Protein AF-A0A967T079-F1 (afdb_monomer_lite)

Foldseek 3Di:
DDDDDDDDDDDDDDDDDDDPDDPPDPDDDDDADPVNQVPDPPRFWPVVVQVPDPQKDKDQDQPWDPPPPPDTDRPDDSVWIFIGGNNDGGQPDFDDDPNHTDADPVRHNTDPGGDTD

Sequence (117 aa):
EMESTAIEATAIEVIAEEPVIQKDITSTRKTADGEELDETPGIETTDDVFRLFGGAVFDNSAQSLDLGSGNQLQVRDQSVKDVHIRGGRGGEILFMLDGMPVTHPLYGGRSVLELNV

Secondary structure (DSSP, 8-state):
-PPP-PPPPPP---PPPPPS--TT--S------HHHHHHSTT--BHHHHHHHSTTEEEE----EEE-STT-EEE-S-TT-PEEEETTPPTBB--EEETTEEE-BTTTBBS-----B-

Structure (mmCIF, N/CA/C/O backbone):
data_AF-A0A967T079-F1
#
_entry.id   AF-A0A967T079-F1
#
loop_
_atom_site.group_PDB
_atom_site.id
_atom_site.type_symbol
_atom_site.label_atom_id
_atom_site.label_alt_id
_atom_site.label_comp_id
_atom_site.label_asym_id
_atom_site.label_entity_id
_atom_site.label_seq_id
_atom_site.pdbx_PDB_ins_code
_atom_site.Cartn_x
_atom_site.Cartn_y
_atom_site.Cartn_z
_atom_site.occupancy
_atom_site.B_iso_or_equiv
_atom_site.auth_seq_id
_atom_site.auth_comp_id
_atom_site.auth_asym_id
_atom_site.auth_atom_id
_atom_site.pdbx_PDB_model_num
ATOM 1 N N . GLU A 1 1 ? -36.369 -19.883 52.575 1.00 47.75 1 GLU A N 1
ATOM 2 C CA . GLU A 1 1 ? -35.542 -20.151 51.379 1.00 47.75 1 GLU A CA 1
ATOM 3 C C . GLU A 1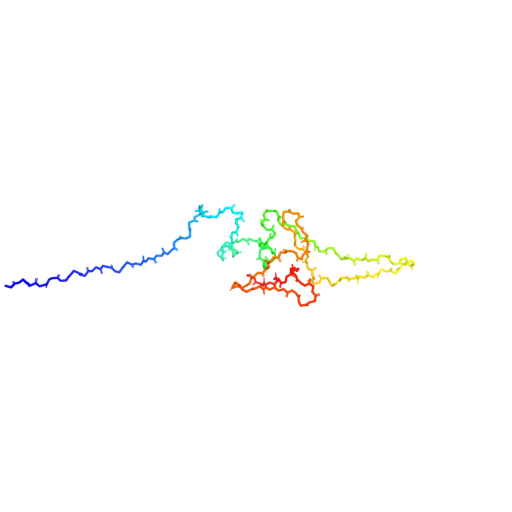 1 ? -35.621 -18.948 50.457 1.00 47.75 1 GLU A C 1
ATOM 5 O O . GLU A 1 1 ? -36.650 -18.284 50.473 1.00 47.75 1 GLU A O 1
ATOM 10 N N . MET A 1 2 ? -34.553 -18.613 49.731 1.00 54.88 2 MET A N 1
ATOM 11 C CA . MET A 1 2 ? -34.619 -17.568 48.704 1.00 54.88 2 MET A CA 1
ATOM 12 C C . MET A 1 2 ? -34.909 -18.233 47.360 1.00 54.88 2 MET A C 1
ATOM 14 O O . MET A 1 2 ? -34.157 -19.109 46.940 1.00 54.88 2 MET A O 1
ATOM 18 N N . GLU A 1 3 ? -36.001 -17.831 46.714 1.00 62.06 3 GLU A N 1
ATOM 19 C CA . GLU A 1 3 ? -36.339 -18.271 45.362 1.00 62.06 3 GLU A CA 1
ATOM 20 C C . GLU A 1 3 ? -35.494 -17.503 44.340 1.00 62.06 3 GLU A C 1
ATOM 22 O O . GLU A 1 3 ? -35.435 -16.272 44.336 1.00 62.06 3 GLU A O 1
ATOM 27 N N . SER A 1 4 ? -34.797 -18.252 43.487 1.00 70.88 4 SER A N 1
ATOM 28 C CA . SER A 1 4 ? -34.004 -17.709 42.387 1.00 70.88 4 SER A CA 1
ATOM 29 C C . SER A 1 4 ? -34.932 -17.134 41.317 1.00 70.88 4 SER A C 1
ATOM 31 O O . SER A 1 4 ? -35.828 -17.820 40.834 1.00 70.88 4 SER A O 1
ATOM 33 N N . THR A 1 5 ? -34.710 -15.874 40.943 1.00 71.88 5 THR A N 1
ATOM 34 C CA . THR A 1 5 ? -35.375 -15.224 39.806 1.00 71.88 5 THR A CA 1
ATOM 35 C C . THR A 1 5 ? -34.336 -14.989 38.714 1.00 71.88 5 THR A C 1
ATOM 37 O O . THR A 1 5 ? -33.318 -14.345 38.966 1.00 71.88 5 THR A O 1
ATOM 40 N N . ALA A 1 6 ? -34.579 -15.517 37.514 1.00 73.44 6 ALA A N 1
ATOM 41 C CA . ALA A 1 6 ? -33.770 -15.255 36.327 1.00 73.44 6 ALA A CA 1
ATOM 42 C C . ALA A 1 6 ? -34.463 -14.193 35.464 1.00 73.44 6 ALA A C 1
ATOM 44 O O . ALA A 1 6 ? -35.667 -14.273 35.226 1.00 73.44 6 ALA A O 1
ATOM 45 N N . ILE A 1 7 ? -33.706 -13.188 35.026 1.00 76.31 7 ILE A N 1
ATOM 46 C CA . ILE A 1 7 ? -34.188 -12.113 34.153 1.00 76.31 7 ILE A CA 1
ATOM 47 C C . ILE A 1 7 ? -33.761 -12.462 32.725 1.00 76.31 7 ILE A C 1
ATOM 49 O O . ILE A 1 7 ? -32.570 -12.649 32.477 1.00 76.31 7 ILE A O 1
ATOM 53 N N . GLU A 1 8 ? -34.713 -12.552 31.795 1.00 74.44 8 GLU A N 1
ATOM 54 C CA . GLU A 1 8 ? -34.404 -12.649 30.365 1.00 74.44 8 GLU A CA 1
ATOM 55 C C . GLU A 1 8 ? -33.825 -11.315 29.884 1.00 74.44 8 GLU A C 1
ATOM 57 O O . GLU A 1 8 ? -34.477 -10.273 29.954 1.00 74.44 8 GLU A O 1
ATOM 62 N N . ALA A 1 9 ? -32.578 -11.348 29.419 1.00 77.44 9 ALA A N 1
ATOM 63 C CA . ALA A 1 9 ? -31.930 -10.216 28.775 1.00 77.44 9 ALA A CA 1
ATOM 64 C C . ALA A 1 9 ? -31.964 -10.399 27.255 1.00 77.44 9 ALA A C 1
ATOM 66 O O . ALA A 1 9 ? -31.788 -11.506 26.744 1.00 77.44 9 ALA A O 1
ATOM 67 N N . THR A 1 10 ? -32.167 -9.303 26.530 1.00 80.19 10 THR A N 1
ATOM 68 C CA . THR A 1 10 ? -32.094 -9.273 25.068 1.00 80.19 10 THR A CA 1
ATOM 69 C C . THR A 1 10 ? -30.669 -9.589 24.607 1.00 80.19 10 THR A C 1
ATOM 71 O O . THR A 1 10 ? -29.705 -9.153 25.238 1.00 80.19 10 THR A O 1
ATOM 74 N N . ALA A 1 11 ? -30.525 -10.339 23.511 1.00 78.50 11 ALA A N 1
ATOM 75 C CA . ALA A 1 11 ? -29.218 -10.659 22.943 1.00 78.50 11 ALA A CA 1
ATOM 76 C C . ALA A 1 11 ? -28.447 -9.374 22.593 1.00 78.50 11 ALA A C 1
ATOM 78 O O . ALA A 1 11 ? -28.978 -8.491 21.920 1.00 78.50 11 ALA A O 1
ATOM 79 N N . ILE A 1 12 ? -27.205 -9.277 23.070 1.00 82.50 12 ILE A N 1
ATOM 80 C CA . ILE A 1 12 ? -26.281 -8.189 22.743 1.00 82.50 12 ILE A CA 1
ATOM 81 C C . ILE A 1 12 ? -25.371 -8.696 21.629 1.00 82.50 12 ILE A C 1
ATOM 83 O O . ILE A 1 12 ? -24.592 -9.626 21.838 1.00 82.50 12 ILE A O 1
ATOM 87 N N . GLU A 1 13 ? -25.481 -8.088 20.454 1.00 81.69 13 GLU A N 1
ATOM 88 C CA . GLU A 1 13 ? -24.554 -8.305 19.349 1.00 81.69 13 GLU A CA 1
ATOM 89 C C . GLU A 1 13 ? -23.397 -7.312 19.482 1.00 81.69 13 GLU A C 1
ATOM 91 O O . GLU A 1 13 ? -23.607 -6.103 19.588 1.00 81.69 13 GLU A O 1
ATOM 96 N N . VAL A 1 14 ? -22.170 -7.828 19.546 1.00 81.06 14 VAL A N 1
ATOM 97 C CA . VAL A 1 14 ? -20.957 -7.009 19.611 1.00 81.06 14 VAL A CA 1
ATOM 98 C C . VAL A 1 14 ? -20.318 -7.038 18.233 1.00 81.06 14 VAL A C 1
ATOM 100 O O . VAL A 1 14 ? -19.750 -8.053 17.837 1.00 81.06 14 VAL A O 1
ATOM 103 N N . ILE A 1 15 ? -20.418 -5.924 17.513 1.00 80.56 15 ILE A N 1
ATOM 104 C CA . ILE A 1 15 ? -19.733 -5.721 16.237 1.00 80.56 15 ILE A CA 1
ATOM 105 C C . ILE A 1 15 ? -18.418 -5.002 16.541 1.00 80.56 15 ILE A C 1
ATOM 107 O O . ILE A 1 15 ? -18.400 -3.998 17.254 1.00 80.56 15 ILE A O 1
ATOM 111 N N . ALA A 1 16 ? -17.305 -5.544 16.051 1.00 73.94 16 ALA A N 1
ATOM 112 C CA . ALA A 1 16 ? -16.023 -4.860 16.130 1.00 73.94 16 ALA A CA 1
ATOM 113 C C . ALA A 1 16 ? -15.986 -3.770 15.052 1.00 73.94 16 ALA A C 1
ATOM 115 O O . ALA A 1 16 ? -16.057 -4.077 13.867 1.00 73.94 16 ALA A O 1
ATOM 116 N N . GLU A 1 17 ? -15.887 -2.510 15.465 1.00 74.19 17 GLU A N 1
ATOM 117 C CA . GLU A 1 17 ? -15.682 -1.384 14.553 1.00 74.19 17 GLU A CA 1
ATOM 118 C C . GLU A 1 17 ? -14.181 -1.107 14.428 1.00 74.19 17 GLU A C 1
ATOM 120 O O . GLU A 1 17 ? -13.482 -0.979 15.440 1.00 74.19 17 GLU A O 1
ATOM 125 N N . GLU A 1 18 ? -13.670 -1.013 13.198 1.00 78.06 18 GLU A N 1
ATOM 126 C CA . GLU A 1 18 ? -12.283 -0.611 12.978 1.00 78.06 18 GLU A CA 1
ATOM 127 C C . GLU A 1 18 ? -12.130 0.894 13.266 1.00 78.06 18 GLU A C 1
ATOM 129 O O . GLU A 1 18 ? -12.785 1.727 12.632 1.00 78.06 18 GLU A O 1
ATOM 134 N N . PRO A 1 19 ? -11.290 1.294 14.240 1.00 78.94 19 PRO A N 1
ATOM 135 C CA . PRO A 1 19 ? -11.129 2.699 14.566 1.00 78.94 19 PRO A CA 1
ATOM 136 C C . PRO A 1 19 ? -10.389 3.429 13.443 1.00 78.94 19 PRO A C 1
ATOM 138 O O . PRO A 1 19 ? -9.285 3.047 13.059 1.00 78.94 19 PRO A O 1
ATOM 141 N N . VAL A 1 20 ? -10.938 4.572 13.021 1.00 77.81 20 VAL A N 1
ATOM 142 C CA . VAL A 1 20 ? -10.364 5.452 11.981 1.00 77.81 20 VAL A CA 1
ATOM 143 C C . VAL A 1 20 ? -8.900 5.838 12.263 1.00 77.81 20 VAL A C 1
ATOM 145 O O . VAL A 1 20 ? -8.130 6.109 11.344 1.00 77.81 20 VAL A O 1
ATOM 148 N N . ILE A 1 21 ? -8.492 5.882 13.538 1.00 81.69 21 ILE A N 1
ATOM 149 C CA . ILE A 1 21 ? -7.120 6.206 13.947 1.00 81.69 21 ILE A CA 1
ATOM 150 C C . ILE A 1 21 ? -6.553 5.084 14.819 1.00 81.69 21 ILE A C 1
ATOM 152 O O . ILE A 1 21 ? -6.930 4.937 15.984 1.00 81.69 21 ILE A O 1
ATOM 156 N N . GLN A 1 22 ? -5.563 4.372 14.283 1.00 83.44 22 GLN A N 1
ATOM 157 C CA . GLN A 1 22 ? -4.770 3.383 15.016 1.00 83.44 22 GLN A CA 1
ATOM 158 C C . GLN A 1 22 ? -3.565 4.075 15.677 1.00 83.44 22 GLN A C 1
ATOM 160 O O . GLN A 1 22 ? -2.591 4.437 15.017 1.00 83.44 22 GLN A O 1
ATOM 165 N N . LYS A 1 23 ? -3.662 4.339 16.990 1.00 85.31 23 LYS A N 1
ATOM 166 C CA . LYS A 1 23 ? -2.668 5.123 17.762 1.00 85.31 23 LYS A CA 1
ATOM 167 C C . LYS A 1 23 ? -1.381 4.357 18.089 1.00 85.31 23 LYS A C 1
ATOM 169 O O . LYS A 1 23 ? -0.401 4.961 18.512 1.00 85.31 23 LYS A O 1
ATOM 174 N N . ASP A 1 24 ? -1.412 3.043 17.956 1.00 90.00 24 ASP A N 1
ATOM 175 C CA . ASP A 1 24 ? -0.332 2.098 18.235 1.00 90.00 24 ASP A CA 1
ATOM 176 C C . ASP A 1 24 ? 0.616 1.895 17.041 1.00 90.00 24 ASP A C 1
ATOM 178 O O . ASP A 1 24 ? 1.708 1.346 17.201 1.00 90.00 24 ASP A O 1
ATOM 182 N N . ILE A 1 25 ? 0.251 2.397 15.859 1.00 87.19 25 ILE A N 1
ATOM 183 C CA . ILE A 1 25 ? 1.077 2.327 14.656 1.00 87.19 25 ILE A CA 1
ATOM 184 C C . ILE A 1 25 ? 1.925 3.591 14.519 1.00 87.19 25 ILE A C 1
ATOM 186 O O . ILE A 1 25 ? 1.425 4.702 14.369 1.00 87.19 25 ILE A O 1
ATOM 190 N N . THR A 1 26 ? 3.245 3.407 14.516 1.00 90.19 26 THR A N 1
ATOM 191 C CA . THR A 1 26 ? 4.229 4.489 14.338 1.00 90.19 26 THR A CA 1
ATOM 192 C C . THR A 1 26 ? 4.692 4.659 12.888 1.00 90.19 26 THR A C 1
ATOM 194 O O . THR A 1 26 ? 5.452 5.577 12.580 1.00 90.19 26 THR A O 1
ATOM 197 N N . SER A 1 27 ? 4.240 3.788 11.984 1.00 88.25 27 SER A N 1
ATOM 198 C CA . SER A 1 27 ? 4.523 3.833 10.551 1.00 88.25 27 SER A CA 1
ATOM 199 C C . SER A 1 27 ? 3.325 4.349 9.746 1.00 88.25 27 SER A C 1
ATOM 201 O O . SER A 1 27 ? 2.187 4.378 10.203 1.00 88.25 27 SER A O 1
ATOM 203 N N . THR A 1 28 ? 3.563 4.778 8.506 1.00 88.31 28 THR A N 1
ATOM 204 C CA . THR A 1 28 ? 2.463 5.106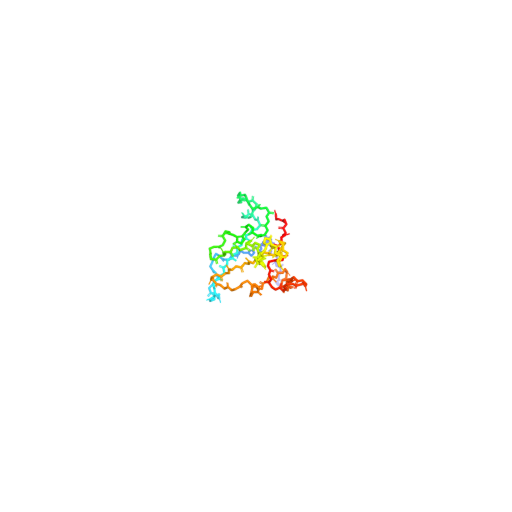 7.589 1.00 88.31 28 THR A CA 1
ATOM 205 C C . THR A 1 28 ? 1.736 3.824 7.185 1.00 88.31 28 THR A C 1
ATOM 207 O O . THR A 1 28 ? 2.345 2.971 6.539 1.00 88.31 28 THR A O 1
ATOM 210 N N . ARG A 1 29 ? 0.445 3.719 7.516 1.00 88.62 29 ARG A N 1
ATOM 211 C CA . ARG A 1 29 ? -0.468 2.672 7.037 1.00 88.62 29 ARG A CA 1
ATOM 212 C C . ARG A 1 29 ? -1.534 3.287 6.128 1.00 88.62 29 ARG A C 1
ATOM 214 O O . ARG A 1 29 ? -1.981 4.411 6.359 1.00 88.62 29 ARG A O 1
ATOM 221 N N . LYS A 1 30 ? -1.903 2.546 5.087 1.00 87.38 30 LYS A N 1
ATOM 222 C CA . LYS A 1 30 ? -3.056 2.788 4.220 1.00 87.38 30 LYS A CA 1
ATOM 223 C C . LYS A 1 30 ? -3.823 1.473 4.129 1.00 87.38 30 LYS A C 1
ATOM 225 O O . LYS A 1 30 ? -3.187 0.432 3.977 1.00 87.38 30 LYS A O 1
ATOM 230 N N . THR A 1 31 ? -5.135 1.554 4.267 1.00 88.38 31 THR A N 1
ATOM 231 C CA . THR A 1 31 ? -6.074 0.437 4.161 1.00 88.38 31 THR A CA 1
ATOM 232 C C . THR A 1 31 ? -7.102 0.841 3.110 1.00 88.38 31 THR A C 1
ATOM 234 O O . THR A 1 31 ? -7.370 2.036 2.985 1.00 88.38 31 THR A O 1
ATOM 237 N N . ALA A 1 32 ? -7.584 -0.126 2.338 1.00 87.44 32 ALA A N 1
ATOM 238 C CA . ALA A 1 32 ? -8.704 0.034 1.423 1.00 87.44 32 ALA A CA 1
ATOM 239 C C . ALA A 1 32 ? -9.663 -1.126 1.689 1.00 87.44 32 ALA A C 1
ATOM 241 O O . ALA A 1 32 ? -9.223 -2.281 1.724 1.00 87.44 32 ALA A O 1
ATOM 242 N N . ASP A 1 33 ? -10.929 -0.801 1.913 1.00 89.00 33 ASP A N 1
ATOM 243 C CA . ASP A 1 33 ? -11.959 -1.771 2.281 1.00 89.00 33 ASP A CA 1
ATOM 244 C C . ASP A 1 33 ? -12.717 -2.252 1.044 1.00 89.00 33 ASP A C 1
ATOM 246 O O . ASP A 1 33 ? -12.794 -1.543 0.047 1.00 89.00 33 ASP A O 1
ATOM 250 N N . GLY A 1 34 ? -13.310 -3.449 1.099 1.00 86.50 34 GLY A N 1
ATOM 251 C CA . GLY A 1 34 ? -14.020 -4.023 -0.056 1.00 86.50 34 GLY A CA 1
ATOM 252 C C . GLY A 1 34 ? -15.125 -3.113 -0.604 1.00 86.50 34 GLY A C 1
ATOM 253 O O . GLY A 1 34 ? -15.216 -2.922 -1.809 1.00 86.50 34 GLY A O 1
ATOM 254 N N . GLU A 1 35 ? -15.892 -2.476 0.281 1.00 86.62 35 GLU A N 1
ATOM 255 C CA . GLU A 1 35 ? -16.926 -1.506 -0.108 1.00 86.62 35 GLU A CA 1
ATOM 256 C C . GLU A 1 35 ? -16.323 -0.274 -0.807 1.00 86.62 35 GLU A C 1
ATOM 258 O O . GLU A 1 35 ? -16.841 0.172 -1.826 1.00 86.62 35 GLU A O 1
ATOM 263 N N . GLU A 1 36 ? -15.176 0.227 -0.334 1.00 84.25 36 GLU A N 1
ATOM 264 C CA . GLU A 1 36 ? -14.463 1.340 -0.978 1.00 84.25 36 GLU A CA 1
ATOM 265 C C . GLU A 1 36 ? -13.955 0.950 -2.373 1.00 84.25 36 GLU A C 1
ATOM 267 O O . GLU A 1 36 ? -13.998 1.767 -3.298 1.00 84.25 36 GLU A O 1
ATOM 272 N N . LEU A 1 37 ? -13.486 -0.290 -2.540 1.00 87.75 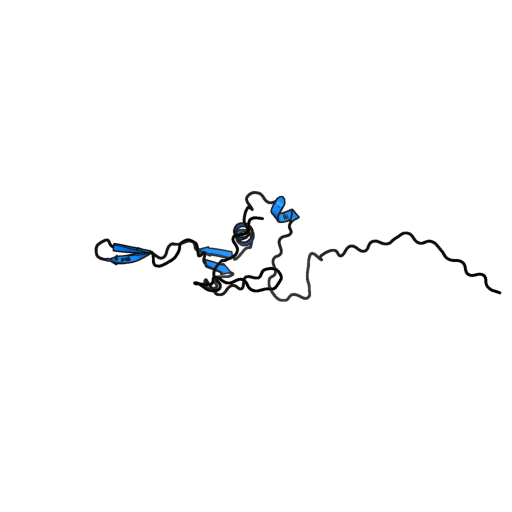37 LEU A N 1
ATOM 273 C CA . LEU A 1 37 ? -13.023 -0.803 -3.828 1.00 87.75 37 LEU A CA 1
ATOM 274 C C . LEU A 1 37 ? -14.166 -0.898 -4.844 1.00 87.75 37 LEU A C 1
ATOM 276 O O . LEU A 1 37 ? -13.997 -0.442 -5.973 1.00 87.75 37 LEU A O 1
ATOM 280 N N . ASP A 1 38 ? -15.323 -1.413 -4.424 1.00 87.69 38 ASP A N 1
ATOM 281 C CA . ASP A 1 38 ? -16.513 -1.564 -5.270 1.00 87.69 38 ASP A CA 1
ATOM 282 C C . ASP A 1 38 ? -17.123 -0.209 -5.671 1.00 87.69 38 ASP A C 1
ATOM 284 O O . ASP A 1 38 ? -17.612 -0.030 -6.791 1.00 87.69 38 ASP A O 1
ATOM 288 N N . GLU A 1 39 ? -17.111 0.766 -4.758 1.00 89.12 39 GLU A N 1
ATOM 289 C CA . GLU A 1 39 ? -17.670 2.098 -4.998 1.00 89.12 39 GLU A CA 1
ATOM 290 C C . GLU A 1 39 ? -16.743 3.001 -5.820 1.00 89.12 39 GLU A C 1
ATOM 292 O O . GLU A 1 39 ? -17.213 3.947 -6.467 1.00 89.12 39 GLU A O 1
ATOM 297 N N . THR A 1 40 ? -15.432 2.736 -5.814 1.00 88.62 40 THR A N 1
ATOM 298 C CA . THR A 1 40 ? -14.456 3.578 -6.507 1.00 88.62 40 THR A CA 1
ATOM 299 C C . THR A 1 40 ? -14.406 3.256 -8.006 1.00 88.62 40 THR A C 1
ATOM 301 O O . THR A 1 40 ? -14.001 2.164 -8.406 1.00 88.62 40 THR A O 1
ATOM 304 N N . PRO A 1 41 ? -14.721 4.220 -8.895 1.00 87.62 41 PRO A N 1
ATOM 305 C CA . PRO A 1 41 ? -14.687 3.972 -10.330 1.00 87.62 41 PRO A CA 1
ATOM 306 C C . PRO A 1 41 ? -13.270 3.713 -10.849 1.00 87.62 41 PRO A C 1
ATOM 308 O O . PRO A 1 41 ? -12.348 4.486 -10.579 1.00 87.62 41 PRO A O 1
ATOM 311 N N . GLY A 1 42 ? -13.128 2.695 -11.698 1.00 84.31 42 GLY A N 1
ATOM 312 C CA . GLY A 1 42 ? -11.874 2.390 -12.391 1.00 84.31 42 GLY A CA 1
ATOM 313 C C . GLY A 1 42 ? -10.890 1.539 -11.588 1.00 84.31 42 GLY A C 1
ATOM 314 O O . GLY A 1 42 ? -9.746 1.402 -12.018 1.00 84.31 42 GLY A O 1
ATOM 315 N N . ILE A 1 43 ? -11.318 0.978 -10.454 1.00 88.94 43 ILE A N 1
ATOM 316 C CA . ILE A 1 43 ? -10.616 -0.123 -9.799 1.00 88.94 43 ILE A CA 1
ATOM 317 C C . ILE A 1 43 ? -11.136 -1.428 -10.402 1.00 88.94 43 ILE A C 1
ATOM 319 O O . ILE A 1 43 ? -12.309 -1.749 -10.272 1.00 88.94 43 ILE A O 1
ATOM 323 N N . GLU A 1 44 ? -10.260 -2.159 -11.086 1.00 86.88 44 GLU A N 1
ATOM 324 C CA . GLU A 1 44 ? -10.559 -3.507 -11.600 1.00 86.88 44 GLU A CA 1
ATOM 325 C C . GLU A 1 44 ? -9.520 -4.524 -11.113 1.00 86.88 44 GLU A C 1
ATOM 327 O O . GLU A 1 44 ? -9.765 -5.731 -11.076 1.00 86.88 44 GLU A O 1
ATOM 332 N N . THR A 1 45 ? -8.332 -4.038 -10.742 1.00 87.94 45 THR A N 1
ATOM 333 C CA . THR A 1 45 ? -7.215 -4.867 -10.304 1.00 87.94 45 THR A CA 1
ATOM 334 C C . THR A 1 45 ? -6.574 -4.329 -9.029 1.00 87.94 45 THR A C 1
ATOM 336 O O . THR A 1 45 ? -6.642 -3.137 -8.721 1.00 87.94 45 THR A O 1
ATOM 339 N N . THR A 1 46 ? -5.864 -5.191 -8.297 1.00 84.38 46 THR A N 1
ATOM 340 C CA . THR A 1 46 ? -5.111 -4.780 -7.094 1.00 84.38 46 THR A CA 1
ATOM 341 C C . THR A 1 46 ? -4.063 -3.696 -7.385 1.00 84.38 46 THR A C 1
ATOM 343 O O . THR A 1 46 ? -3.789 -2.850 -6.533 1.00 84.38 46 THR A O 1
ATOM 346 N N . ASP A 1 47 ? -3.501 -3.677 -8.597 1.00 84.56 47 ASP A N 1
ATOM 347 C CA . ASP A 1 47 ? -2.566 -2.635 -9.034 1.00 84.56 47 ASP A CA 1
ATOM 348 C C . ASP A 1 47 ? -3.223 -1.244 -9.029 1.00 84.56 47 ASP A C 1
ATOM 350 O O . ASP A 1 47 ? -2.568 -0.254 -8.691 1.00 84.56 47 ASP A O 1
ATOM 354 N N . ASP A 1 48 ? -4.511 -1.150 -9.367 1.00 86.31 48 ASP A N 1
ATOM 355 C CA . ASP A 1 48 ? -5.238 0.122 -9.397 1.00 86.31 48 ASP A CA 1
ATOM 356 C C . ASP A 1 48 ? -5.434 0.694 -7.992 1.00 86.31 48 ASP A C 1
ATOM 358 O O . ASP A 1 48 ? -5.261 1.897 -7.785 1.00 86.31 48 ASP A O 1
ATOM 362 N N . VAL A 1 49 ? -5.650 -0.172 -7.000 1.00 87.88 49 VAL A N 1
ATOM 363 C CA . VAL A 1 49 ? -5.714 0.215 -5.581 1.00 87.88 49 VAL A CA 1
ATOM 364 C C . VAL A 1 49 ? -4.403 0.858 -5.139 1.00 87.88 49 VAL A C 1
ATOM 366 O O . VAL A 1 49 ? -4.375 1.944 -4.557 1.00 87.88 49 VAL A O 1
ATOM 369 N N . PHE A 1 50 ? -3.279 0.225 -5.467 1.00 85.25 50 PHE A N 1
ATOM 370 C CA . PHE A 1 50 ? -1.966 0.746 -5.109 1.00 85.25 50 PHE A CA 1
ATOM 371 C C . PHE A 1 50 ? -1.646 2.076 -5.801 1.00 85.25 50 PHE A C 1
ATOM 373 O O . PHE A 1 50 ? -0.941 2.899 -5.217 1.00 85.25 50 PHE A O 1
ATOM 380 N N . ARG A 1 51 ? -2.166 2.324 -7.011 1.00 84.81 51 ARG A N 1
ATOM 381 C CA . ARG A 1 51 ? -2.001 3.613 -7.711 1.00 84.81 51 ARG A CA 1
ATOM 382 C C . ARG A 1 51 ? -2.691 4.769 -6.992 1.00 84.81 51 ARG A C 1
ATOM 384 O O . ARG A 1 51 ? -2.214 5.899 -7.089 1.00 84.81 51 ARG A O 1
ATOM 391 N N . LEU A 1 52 ? -3.775 4.505 -6.263 1.00 85.31 52 LEU A N 1
ATOM 392 C CA . LEU A 1 52 ? -4.471 5.523 -5.471 1.00 85.31 52 LEU A CA 1
ATOM 393 C C . LEU A 1 52 ? -3.686 5.918 -4.216 1.00 85.31 52 LEU A C 1
ATOM 395 O O . LEU A 1 52 ? -3.824 7.033 -3.703 1.00 85.31 52 LEU A O 1
ATOM 399 N N . PHE A 1 53 ? -2.820 5.036 -3.717 1.00 87.31 53 PHE A N 1
ATOM 400 C CA . PHE A 1 53 ? -2.013 5.334 -2.546 1.00 87.31 53 PHE A CA 1
ATOM 401 C C . PHE A 1 53 ? -0.892 6.323 -2.879 1.00 87.31 53 PHE A C 1
ATOM 403 O O . PHE A 1 53 ? 0.066 6.037 -3.598 1.00 87.31 53 PHE A O 1
ATOM 410 N N . GLY A 1 54 ? -0.982 7.513 -2.281 1.00 86.31 54 GLY A N 1
ATOM 411 C CA . GLY A 1 54 ? 0.037 8.548 -2.420 1.00 86.31 54 GLY A CA 1
ATOM 412 C C . GLY A 1 54 ? 1.440 8.038 -2.073 1.00 86.31 54 GLY A C 1
ATOM 413 O O . GLY A 1 54 ? 1.676 7.503 -0.988 1.00 86.31 54 GLY A O 1
ATOM 414 N N . GLY A 1 55 ? 2.384 8.245 -2.993 1.00 87.25 55 GLY A N 1
ATOM 415 C CA . GLY A 1 55 ? 3.772 7.801 -2.853 1.00 87.25 55 GLY A CA 1
ATOM 416 C C . GLY A 1 55 ? 4.084 6.454 -3.507 1.00 87.25 55 GLY A C 1
ATOM 417 O O . GLY A 1 55 ? 5.243 6.042 -3.429 1.00 87.25 55 GLY A O 1
ATOM 418 N N . ALA A 1 56 ? 3.109 5.804 -4.149 1.00 89.19 56 ALA A N 1
ATOM 419 C CA . ALA A 1 56 ? 3.339 4.692 -5.062 1.00 89.19 56 ALA A CA 1
ATOM 420 C C . ALA A 1 56 ? 3.566 5.194 -6.496 1.00 89.19 56 ALA A C 1
ATOM 422 O O . ALA A 1 56 ? 2.821 6.030 -7.005 1.00 89.19 56 ALA A O 1
ATOM 423 N N . VAL A 1 57 ? 4.611 4.687 -7.148 1.00 87.75 57 VAL A N 1
ATOM 424 C CA . VAL A 1 57 ? 4.923 4.944 -8.559 1.00 87.75 57 VAL A CA 1
ATOM 425 C C . VAL A 1 57 ? 5.154 3.607 -9.247 1.00 87.75 57 VAL A C 1
ATOM 427 O O . VAL A 1 57 ? 5.890 2.767 -8.737 1.00 87.75 57 VAL A O 1
ATOM 430 N N . PHE A 1 58 ? 4.527 3.422 -10.402 1.00 84.38 58 PHE A N 1
ATOM 431 C CA . PHE A 1 58 ? 4.627 2.207 -11.202 1.00 84.38 58 PHE A CA 1
ATOM 432 C C . PHE A 1 58 ? 5.521 2.474 -12.406 1.00 84.38 58 PHE A C 1
ATOM 434 O O . PHE A 1 58 ? 5.282 3.427 -13.150 1.00 84.38 58 PHE A O 1
ATOM 441 N N . ASP A 1 59 ? 6.534 1.635 -12.595 1.00 80.06 59 ASP A N 1
ATOM 442 C CA . ASP A 1 59 ? 7.368 1.633 -13.789 1.00 80.06 59 ASP A CA 1
ATOM 443 C C . ASP A 1 59 ? 7.026 0.411 -14.651 1.00 80.06 59 ASP A C 1
ATOM 445 O O . ASP A 1 59 ? 7.213 -0.739 -14.248 1.00 80.06 59 ASP A O 1
ATOM 449 N N . ASN A 1 60 ? 6.518 0.695 -15.851 1.00 71.31 60 ASN A N 1
ATOM 450 C CA . ASN A 1 60 ? 6.200 -0.290 -16.887 1.00 71.31 60 ASN A CA 1
ATOM 451 C C . ASN A 1 60 ? 7.152 -0.168 -18.090 1.00 71.31 60 ASN A C 1
ATOM 453 O O . ASN A 1 60 ? 6.844 -0.649 -19.183 1.00 71.31 60 ASN A O 1
ATOM 457 N N . SER A 1 61 ? 8.278 0.537 -17.950 1.00 66.44 61 SER A N 1
ATOM 458 C CA . SER A 1 61 ? 9.196 0.749 -19.063 1.00 66.44 61 SER A CA 1
ATOM 459 C C . SER A 1 61 ? 9.904 -0.555 -19.443 1.00 66.44 61 SER A C 1
ATOM 461 O O . SER A 1 61 ? 10.627 -1.178 -18.662 1.00 66.44 61 SER A O 1
ATOM 463 N N . ALA A 1 62 ? 9.710 -0.986 -20.692 1.00 62.94 62 ALA A N 1
ATOM 464 C CA . ALA A 1 62 ? 10.468 -2.096 -21.245 1.00 62.94 62 ALA A CA 1
ATOM 465 C C . ALA A 1 62 ? 11.954 -1.703 -21.287 1.00 62.94 62 ALA A C 1
ATOM 467 O O . ALA A 1 62 ? 12.343 -0.798 -22.031 1.00 62.94 62 ALA A O 1
ATOM 468 N N . GLN A 1 63 ? 12.802 -2.386 -20.508 1.00 67.75 63 GLN A N 1
ATOM 46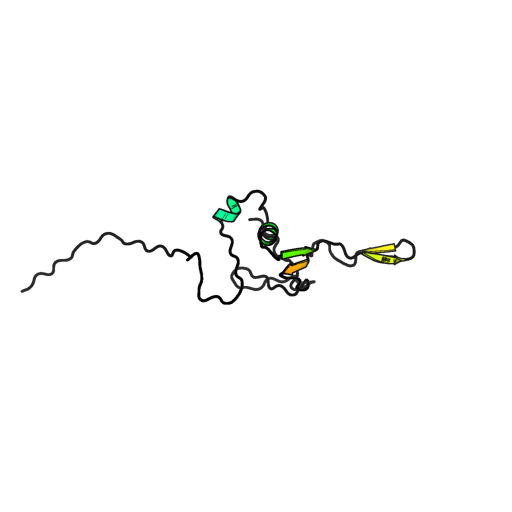9 C CA . GLN A 1 63 ? 14.253 -2.230 -20.633 1.00 67.75 63 GLN A CA 1
ATOM 470 C C . GLN A 1 63 ? 14.710 -2.841 -21.955 1.00 67.75 63 GLN A C 1
ATOM 472 O O . GLN A 1 63 ? 15.009 -4.032 -22.070 1.00 67.75 63 GLN A O 1
ATOM 477 N N . SER A 1 64 ? 14.748 -1.983 -22.963 1.00 70.25 64 SER A N 1
ATOM 478 C CA . SER A 1 64 ? 15.379 -2.237 -24.241 1.00 70.25 64 SER A CA 1
ATOM 479 C C . SER A 1 64 ? 16.844 -1.802 -24.152 1.00 70.25 64 SER A C 1
ATOM 481 O O . SER A 1 64 ? 17.124 -0.617 -23.958 1.00 70.25 64 SER A O 1
ATOM 483 N N . LEU A 1 65 ? 17.776 -2.733 -24.345 1.00 75.00 65 LEU A N 1
ATOM 484 C CA . LEU A 1 65 ? 19.171 -2.398 -24.610 1.00 75.00 65 LEU A CA 1
ATOM 485 C C . LEU A 1 65 ? 19.361 -2.212 -26.116 1.00 75.00 65 LEU A C 1
ATOM 487 O O . LEU A 1 65 ? 19.083 -3.121 -26.900 1.00 75.00 65 LEU A O 1
ATOM 491 N N . ASP A 1 66 ? 19.854 -1.040 -26.512 1.00 81.44 66 ASP A N 1
ATOM 492 C CA . ASP A 1 66 ? 20.382 -0.832 -27.858 1.00 81.44 66 ASP A CA 1
ATOM 493 C C . ASP A 1 66 ? 21.771 -1.479 -27.931 1.00 81.44 66 ASP A C 1
ATOM 495 O O . ASP A 1 66 ? 22.706 -1.057 -27.247 1.00 81.44 66 ASP A O 1
ATOM 499 N N . LEU A 1 67 ? 21.888 -2.549 -28.716 1.00 83.75 67 LEU A N 1
ATOM 500 C CA . LEU A 1 67 ? 23.142 -3.273 -28.920 1.00 83.75 67 LEU A CA 1
ATOM 501 C C . LEU A 1 67 ? 23.963 -2.681 -30.079 1.00 83.75 67 LEU A C 1
ATOM 503 O O . LEU A 1 67 ? 25.015 -3.219 -30.429 1.00 83.75 67 LEU A O 1
ATOM 507 N N . GLY A 1 68 ? 23.498 -1.579 -30.674 1.00 81.00 68 GLY A N 1
ATOM 508 C CA . GLY A 1 68 ? 24.051 -1.009 -31.890 1.00 81.00 68 GLY A CA 1
ATOM 509 C C . GLY A 1 68 ? 23.607 -1.767 -33.143 1.00 81.00 68 GLY A C 1
ATOM 510 O O . GLY A 1 68 ? 22.979 -2.827 -33.096 1.00 81.00 68 GLY A O 1
ATOM 511 N N . SER A 1 69 ? 23.918 -1.191 -34.308 1.00 77.06 69 SER A N 1
ATOM 512 C CA . SER A 1 69 ? 23.615 -1.783 -35.626 1.00 77.06 69 SER A CA 1
ATOM 513 C C . SER A 1 69 ? 22.119 -1.999 -35.915 1.00 77.06 69 SER A C 1
ATOM 515 O O . SER A 1 69 ? 21.779 -2.768 -36.811 1.00 77.06 69 SER A O 1
ATOM 517 N N . GLY A 1 70 ? 21.230 -1.319 -35.183 1.00 78.50 70 GLY A N 1
ATOM 518 C CA . GLY A 1 70 ? 19.776 -1.454 -35.322 1.00 78.50 70 GLY A CA 1
ATOM 519 C C . GLY A 1 70 ? 19.173 -2.639 -34.561 1.00 78.50 70 GLY A C 1
ATOM 520 O O . GLY A 1 70 ? 17.979 -2.894 -34.699 1.00 78.50 70 GLY A O 1
ATOM 521 N N . ASN A 1 71 ? 19.965 -3.350 -33.752 1.00 79.75 71 ASN A N 1
ATOM 522 C CA . ASN A 1 71 ? 19.480 -4.457 -32.936 1.00 79.75 71 ASN A CA 1
ATOM 523 C C . ASN A 1 71 ? 19.088 -3.965 -31.541 1.00 79.75 71 ASN A C 1
ATOM 525 O O . ASN A 1 71 ? 19.932 -3.557 -30.745 1.00 79.75 71 ASN A O 1
ATOM 529 N N . GLN A 1 72 ? 17.797 -4.065 -31.239 1.00 80.81 72 GLN A N 1
ATOM 530 C CA . GLN A 1 72 ? 17.238 -3.763 -29.930 1.00 80.81 72 GLN A CA 1
ATOM 531 C C . GLN A 1 72 ? 16.912 -5.073 -29.204 1.00 80.81 72 GLN A C 1
ATOM 533 O O . GLN A 1 72 ? 16.096 -5.858 -29.686 1.00 80.81 72 GLN A O 1
ATOM 538 N N . LEU A 1 73 ? 17.541 -5.324 -28.052 1.00 78.19 73 LEU A N 1
ATOM 539 C CA . LEU A 1 73 ? 17.219 -6.476 -27.210 1.00 78.19 73 LEU A CA 1
ATOM 540 C C . LEU A 1 73 ? 16.312 -6.029 -26.067 1.00 78.19 73 LEU A C 1
ATOM 542 O O . LEU A 1 73 ? 16.720 -5.252 -25.204 1.00 78.19 73 LEU A O 1
ATOM 546 N N . GLN A 1 74 ? 15.090 -6.552 -26.035 1.00 74.06 74 GLN A N 1
ATOM 547 C CA . GLN A 1 74 ? 14.237 -6.453 -24.856 1.00 74.06 74 GLN A CA 1
ATOM 548 C C . GLN A 1 74 ? 14.776 -7.431 -23.809 1.00 74.06 74 GLN A C 1
ATOM 550 O O . GLN A 1 74 ? 14.680 -8.644 -23.970 1.00 74.06 74 GLN A O 1
ATOM 555 N N . VAL A 1 75 ? 15.413 -6.903 -22.764 1.00 69.56 75 VAL A N 1
ATOM 556 C CA . VAL A 1 75 ? 16.084 -7.714 -21.729 1.00 69.56 75 VAL A CA 1
ATOM 557 C C . VAL A 1 75 ? 15.106 -8.174 -20.649 1.00 69.56 75 VAL A C 1
ATOM 559 O O . VAL A 1 75 ? 15.428 -9.045 -19.841 1.00 69.56 75 VAL A O 1
ATOM 562 N N . ARG A 1 76 ? 13.899 -7.603 -20.625 1.00 69.81 76 ARG A N 1
ATOM 563 C CA . ARG A 1 76 ? 12.903 -7.860 -19.590 1.00 69.81 76 ARG A CA 1
ATOM 564 C C . ARG A 1 76 ? 11.574 -8.322 -20.157 1.00 69.81 76 ARG A C 1
ATOM 566 O O . ARG A 1 76 ? 11.114 -7.813 -21.174 1.00 69.81 76 ARG A O 1
ATOM 573 N N . ASP A 1 77 ? 10.973 -9.254 -19.428 1.00 66.94 77 ASP A N 1
ATOM 574 C CA . ASP A 1 77 ? 9.574 -9.634 -19.565 1.00 66.94 77 ASP A CA 1
ATOM 575 C C . ASP A 1 77 ? 8.680 -8.432 -19.216 1.00 66.94 77 ASP A C 1
ATOM 577 O O . ASP A 1 77 ? 8.874 -7.783 -18.186 1.00 66.94 77 ASP A O 1
ATOM 581 N N . GLN A 1 78 ? 7.726 -8.130 -20.097 1.00 63.94 78 GLN A N 1
ATOM 582 C CA . GLN A 1 78 ? 6.770 -7.026 -19.955 1.00 63.94 78 GLN A CA 1
ATOM 583 C C . GLN A 1 78 ? 5.743 -7.285 -18.842 1.00 63.94 78 GLN A C 1
ATOM 585 O O . GLN A 1 78 ? 5.097 -6.352 -18.377 1.00 63.94 78 GLN A O 1
ATOM 590 N N . SER A 1 79 ? 5.619 -8.537 -18.393 1.00 62.31 79 SER A N 1
ATOM 591 C CA . SER A 1 79 ? 4.694 -8.957 -17.332 1.00 62.31 79 SER A CA 1
ATOM 592 C C . SER A 1 79 ? 5.149 -8.521 -15.933 1.00 62.31 79 SER A C 1
ATOM 594 O O . SER A 1 79 ? 4.418 -8.663 -14.958 1.00 62.31 79 SER A O 1
ATOM 596 N N . VAL A 1 80 ? 6.373 -8.003 -15.809 1.00 69.12 80 VAL A N 1
ATOM 597 C CA . VAL A 1 80 ? 7.016 -7.719 -14.528 1.00 69.12 80 VAL A CA 1
ATOM 598 C C . VAL A 1 80 ? 7.004 -6.216 -14.279 1.00 69.12 80 VAL A C 1
ATOM 600 O O . VAL A 1 80 ? 7.870 -5.493 -14.773 1.00 69.12 80 VAL A O 1
ATOM 603 N N . LYS A 1 81 ? 6.032 -5.754 -13.491 1.00 75.81 81 LYS A N 1
ATOM 604 C CA . LYS A 1 81 ? 5.884 -4.338 -13.134 1.00 75.81 81 LYS A CA 1
ATOM 605 C C . LYS A 1 81 ? 6.727 -4.025 -11.897 1.00 75.81 81 LYS A C 1
ATOM 607 O O . LYS A 1 81 ? 6.679 -4.750 -10.898 1.00 75.81 81 LYS A O 1
ATOM 612 N N . ASP A 1 82 ? 7.513 -2.955 -11.955 1.00 81.19 82 ASP A N 1
ATOM 613 C CA . ASP A 1 82 ? 8.276 -2.477 -10.803 1.00 81.19 82 ASP A CA 1
ATOM 614 C C . ASP A 1 82 ? 7.433 -1.419 -10.068 1.00 81.19 82 ASP A C 1
ATOM 616 O O . ASP A 1 82 ? 6.999 -0.419 -10.643 1.00 81.19 82 ASP A O 1
ATOM 620 N N . VAL A 1 83 ? 7.170 -1.656 -8.781 1.00 83.62 83 VAL A N 1
ATOM 621 C CA . VAL A 1 83 ? 6.492 -0.689 -7.907 1.00 83.62 83 VAL A CA 1
ATOM 622 C C . VAL A 1 83 ? 7.545 -0.001 -7.055 1.00 83.62 83 VAL A C 1
ATOM 624 O O . VAL A 1 83 ? 8.469 -0.631 -6.540 1.00 83.62 83 VAL A O 1
ATOM 627 N N . HIS A 1 84 ? 7.399 1.306 -6.901 1.00 87.31 84 HIS A N 1
ATOM 628 C CA . HIS A 1 84 ? 8.272 2.151 -6.109 1.00 87.31 84 HIS A CA 1
ATOM 629 C C . HIS A 1 84 ? 7.436 2.855 -5.046 1.00 87.31 84 HIS A C 1
ATOM 631 O O . HIS A 1 84 ? 6.612 3.710 -5.365 1.00 87.31 84 HIS A O 1
ATOM 637 N N . ILE A 1 85 ? 7.665 2.535 -3.773 1.00 89.06 85 ILE A N 1
ATOM 638 C CA . ILE A 1 85 ? 7.048 3.253 -2.653 1.00 89.06 85 ILE A CA 1
ATOM 639 C C . ILE A 1 85 ? 8.061 4.244 -2.092 1.00 89.06 85 ILE A C 1
ATOM 641 O O . ILE A 1 85 ? 9.169 3.858 -1.720 1.00 89.06 85 ILE A O 1
ATOM 645 N N . ARG A 1 86 ? 7.686 5.526 -2.018 1.00 89.94 86 ARG A N 1
ATOM 646 C CA . ARG A 1 86 ? 8.526 6.608 -1.461 1.00 89.94 86 ARG A CA 1
ATOM 647 C C . ARG A 1 86 ? 9.927 6.684 -2.096 1.00 89.94 86 ARG A C 1
ATOM 649 O O . ARG A 1 86 ? 10.906 6.958 -1.410 1.00 89.94 86 ARG A O 1
ATOM 656 N N . GLY A 1 87 ? 10.022 6.432 -3.403 1.00 88.25 87 GLY A N 1
ATOM 657 C CA . GLY A 1 87 ? 11.291 6.458 -4.141 1.00 88.25 87 GLY A CA 1
ATOM 658 C C . GLY A 1 87 ? 12.219 5.263 -3.884 1.00 88.25 87 GLY A C 1
ATOM 659 O O . GLY A 1 87 ? 13.383 5.318 -4.277 1.00 88.25 87 GLY A O 1
ATOM 660 N N . GLY A 1 88 ? 11.731 4.196 -3.236 1.00 87.94 88 GLY A N 1
ATOM 661 C CA . GLY A 1 88 ? 12.453 2.925 -3.092 1.00 87.94 88 GLY A CA 1
ATOM 662 C C . GLY A 1 88 ? 12.731 2.241 -4.436 1.00 87.94 88 GLY A C 1
ATOM 663 O O . GLY A 1 88 ? 12.269 2.699 -5.483 1.00 87.94 88 GLY A O 1
ATOM 664 N N . ARG A 1 89 ? 13.499 1.147 -4.438 1.00 83.00 89 ARG A N 1
ATOM 665 C CA . ARG A 1 89 ? 13.861 0.431 -5.673 1.00 83.00 89 ARG A CA 1
ATOM 666 C C . ARG A 1 89 ? 12.852 -0.675 -5.992 1.00 83.00 89 ARG A C 1
ATOM 668 O O . ARG A 1 89 ? 12.289 -1.296 -5.093 1.00 83.00 89 ARG A O 1
ATOM 675 N N . GLY A 1 90 ? 12.683 -0.961 -7.282 1.00 78.88 90 GLY A N 1
ATOM 676 C CA . GLY A 1 90 ? 11.888 -2.101 -7.739 1.00 78.88 90 GLY A CA 1
ATOM 677 C C . GLY A 1 90 ? 12.472 -3.422 -7.227 1.00 78.88 90 GLY A C 1
ATOM 678 O O . GLY A 1 90 ? 13.688 -3.633 -7.284 1.00 78.88 90 GLY A O 1
ATOM 679 N N . GLY A 1 91 ? 11.612 -4.301 -6.708 1.00 79.75 91 GLY A N 1
ATOM 680 C CA . GLY A 1 91 ? 12.009 -5.587 -6.125 1.00 79.75 91 GLY A CA 1
ATOM 681 C C . GLY A 1 91 ? 12.195 -5.603 -4.602 1.00 79.75 91 GLY A C 1
ATOM 682 O O . GLY A 1 91 ? 12.467 -6.667 -4.052 1.00 79.75 91 GLY A O 1
ATOM 683 N N . GLU A 1 92 ? 12.075 -4.459 -3.921 1.00 83.88 92 GLU A N 1
ATOM 684 C CA . GLU A 1 92 ? 12.273 -4.335 -2.462 1.00 83.88 92 GLU A CA 1
ATOM 685 C C . GLU A 1 92 ? 10.957 -4.266 -1.670 1.00 83.88 92 GLU A C 1
ATOM 687 O O . GLU A 1 92 ? 10.965 -4.160 -0.443 1.00 83.88 92 GLU A O 1
ATOM 692 N N . ILE A 1 93 ? 9.819 -4.321 -2.361 1.00 85.69 93 ILE A N 1
ATOM 693 C CA . ILE A 1 93 ? 8.501 -4.294 -1.733 1.00 85.69 93 ILE A CA 1
ATOM 694 C C . ILE A 1 93 ? 8.085 -5.724 -1.407 1.00 85.69 93 ILE A C 1
ATOM 696 O O . ILE A 1 93 ? 8.135 -6.619 -2.249 1.00 85.69 93 ILE A O 1
ATOM 700 N N . LEU A 1 94 ? 7.658 -5.928 -0.165 1.00 87.44 94 LEU A N 1
ATOM 701 C CA . LEU A 1 94 ? 7.072 -7.183 0.271 1.00 87.44 94 LEU A CA 1
ATOM 702 C C . LEU A 1 94 ? 5.576 -7.184 -0.048 1.00 87.44 94 LEU A C 1
ATOM 704 O O . LEU A 1 94 ? 4.817 -6.424 0.550 1.00 87.44 94 LEU A O 1
ATOM 708 N N . PHE A 1 95 ? 5.164 -8.071 -0.947 1.00 87.06 95 PHE A N 1
ATOM 709 C CA . PHE A 1 95 ? 3.759 -8.381 -1.185 1.00 87.06 95 PHE A CA 1
ATOM 710 C C . PHE A 1 95 ? 3.357 -9.597 -0.352 1.00 87.06 95 PHE A C 1
ATOM 712 O O . PHE A 1 95 ? 4.117 -10.562 -0.255 1.00 87.06 95 PHE A O 1
ATOM 719 N N . MET A 1 96 ? 2.174 -9.555 0.258 1.00 89.88 96 MET A N 1
ATOM 720 C CA . MET A 1 96 ? 1.638 -10.660 1.052 1.00 89.88 96 MET A CA 1
ATOM 721 C C . MET A 1 96 ? 0.175 -10.901 0.704 1.00 89.88 96 MET A C 1
ATOM 723 O O . MET A 1 96 ? -0.569 -9.950 0.487 1.00 89.88 96 MET A O 1
ATOM 727 N N . LEU A 1 97 ? -0.222 -12.168 0.716 1.00 88.62 97 LEU A N 1
ATOM 728 C CA . LEU A 1 97 ? -1.608 -12.612 0.650 1.00 88.62 97 LEU A CA 1
ATOM 729 C C . LEU A 1 97 ? -1.879 -13.445 1.903 1.00 88.62 97 LEU A C 1
ATOM 731 O O . LEU A 1 97 ? -1.128 -14.377 2.185 1.00 88.62 97 LEU A O 1
ATOM 735 N N . ASP A 1 98 ? -2.884 -13.069 2.694 1.00 90.19 98 ASP A N 1
ATOM 736 C CA . ASP A 1 98 ? -3.229 -13.727 3.965 1.00 90.19 98 ASP A CA 1
ATOM 737 C C . ASP A 1 98 ? -2.031 -13.922 4.918 1.00 90.19 98 ASP A C 1
ATOM 739 O O . ASP A 1 98 ? -1.899 -14.923 5.621 1.00 90.19 98 ASP A O 1
ATOM 743 N N . GLY A 1 99 ? -1.104 -12.959 4.917 1.00 91.62 99 GLY A N 1
ATOM 744 C CA . GLY A 1 99 ? 0.116 -13.000 5.729 1.00 91.62 99 GLY A CA 1
ATOM 745 C C . GLY A 1 99 ? 1.240 -13.884 5.174 1.00 91.62 99 GLY A C 1
ATOM 746 O O . GLY A 1 99 ? 2.316 -13.933 5.769 1.00 91.62 99 GLY A O 1
ATOM 747 N N . MET A 1 100 ? 1.044 -14.544 4.030 1.00 90.50 100 MET A N 1
ATOM 748 C CA . MET A 1 100 ? 2.096 -15.279 3.329 1.00 90.50 100 MET A CA 1
ATOM 749 C C . MET A 1 100 ? 2.740 -14.412 2.241 1.00 90.50 100 MET A C 1
ATOM 751 O O . MET A 1 100 ? 2.023 -13.795 1.454 1.00 90.50 100 MET A O 1
ATOM 755 N N . PRO A 1 101 ? 4.081 -14.358 2.149 1.00 88.69 101 PRO A N 1
ATOM 756 C CA . PRO A 1 101 ? 4.756 -13.558 1.136 1.00 88.69 101 PRO A CA 1
ATOM 757 C C . PRO A 1 101 ? 4.547 -14.138 -0.267 1.00 88.69 101 PRO A C 1
ATOM 759 O O . PRO A 1 101 ? 4.749 -15.332 -0.491 1.00 88.69 101 PRO A O 1
ATOM 762 N N . VAL A 1 102 ? 4.211 -13.277 -1.226 1.00 86.31 102 VAL A N 1
ATOM 763 C CA . VAL A 1 102 ? 4.085 -13.628 -2.646 1.00 86.31 102 VAL A CA 1
ATOM 764 C C . VAL A 1 102 ? 5.260 -13.005 -3.391 1.00 86.31 102 VAL A C 1
ATOM 766 O O . VAL A 1 102 ? 5.526 -11.812 -3.265 1.00 86.31 102 VAL A O 1
ATOM 769 N N . THR A 1 103 ? 5.997 -13.816 -4.151 1.00 82.94 103 THR A N 1
ATOM 770 C CA . THR A 1 103 ? 7.161 -13.354 -4.923 1.00 82.94 103 THR A CA 1
ATOM 771 C C . THR A 1 103 ? 7.186 -13.988 -6.307 1.00 82.94 103 THR A C 1
ATOM 773 O O . THR A 1 103 ? 6.714 -15.108 -6.500 1.00 82.94 103 THR A O 1
ATOM 776 N N . HIS A 1 104 ? 7.754 -13.278 -7.282 1.00 78.00 104 HIS A N 1
ATOM 777 C CA . HIS A 1 104 ? 7.881 -13.777 -8.642 1.00 78.00 104 HIS A CA 1
ATOM 778 C C . HIS A 1 104 ? 8.960 -14.865 -8.680 1.00 78.00 104 HIS A C 1
ATOM 780 O O . HIS A 1 104 ? 10.104 -14.576 -8.312 1.00 78.00 104 HIS A O 1
ATOM 786 N N . PRO A 1 105 ? 8.685 -16.074 -9.201 1.00 74.38 105 PRO A N 1
ATOM 787 C CA . PRO A 1 105 ? 9.643 -17.183 -9.163 1.00 74.38 105 PRO A CA 1
ATOM 788 C C . PRO A 1 105 ? 10.945 -16.884 -9.924 1.00 74.38 105 PRO A C 1
ATOM 790 O O . PRO A 1 105 ? 12.007 -17.379 -9.561 1.00 74.38 105 PRO A O 1
ATOM 793 N N . LEU A 1 106 ? 10.868 -16.055 -10.970 1.00 73.62 106 LEU A N 1
ATOM 794 C CA . LEU A 1 106 ? 12.018 -15.651 -11.795 1.00 73.62 106 LEU A CA 1
ATOM 795 C C . LEU A 1 106 ? 12.641 -14.302 -11.402 1.00 73.62 106 LEU A C 1
ATOM 797 O O . LEU A 1 106 ? 13.817 -14.075 -11.676 1.00 73.62 106 LEU A O 1
ATOM 801 N N . TYR A 1 107 ? 11.868 -13.394 -10.797 1.00 69.94 107 TYR A N 1
ATOM 802 C CA . TYR A 1 107 ? 12.247 -11.978 -10.671 1.00 69.94 107 TYR A CA 1
ATOM 803 C C . TYR A 1 107 ? 12.157 -11.424 -9.238 1.00 69.94 107 TYR A C 1
ATOM 805 O O . TYR A 1 107 ? 12.515 -10.268 -9.021 1.00 69.94 107 TYR A O 1
ATOM 813 N N . GLY A 1 108 ? 11.751 -12.236 -8.255 1.00 73.44 108 GLY A N 1
ATOM 814 C CA . GLY A 1 108 ? 11.721 -11.866 -6.837 1.00 73.44 108 GLY A CA 1
ATOM 815 C C . GLY A 1 108 ? 10.578 -10.914 -6.462 1.00 73.44 108 GLY A C 1
ATOM 816 O O . GLY A 1 108 ? 9.468 -11.050 -6.968 1.00 73.44 108 GLY A O 1
ATOM 817 N N . GLY A 1 109 ? 10.841 -9.963 -5.556 1.00 63.19 109 GLY A N 1
ATOM 818 C CA . GLY A 1 109 ? 9.863 -9.033 -4.950 1.00 63.19 109 GLY A CA 1
ATOM 819 C C . GLY A 1 109 ? 9.316 -7.931 -5.870 1.00 63.19 109 GLY A C 1
ATOM 820 O O . GLY A 1 109 ? 9.071 -6.811 -5.428 1.00 63.19 109 GLY A O 1
ATOM 821 N N . ARG A 1 110 ? 9.206 -8.204 -7.171 1.00 74.62 110 ARG A N 1
ATOM 822 C CA . ARG A 1 110 ? 8.537 -7.319 -8.138 1.00 74.62 110 ARG A CA 1
ATOM 823 C C . ARG A 1 110 ? 7.030 -7.548 -8.100 1.00 74.62 110 ARG A C 1
AT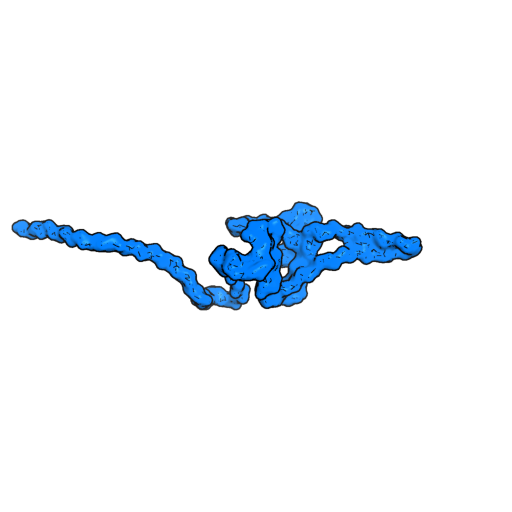OM 825 O O . ARG A 1 110 ? 6.606 -8.538 -7.506 1.00 74.62 110 ARG A O 1
ATOM 832 N N . SER A 1 111 ? 6.239 -6.645 -8.694 1.00 70.00 111 SER A N 1
ATOM 833 C CA . SER A 1 111 ? 4.780 -6.780 -8.638 1.00 70.00 111 SER A CA 1
ATOM 834 C C . SER A 1 111 ? 4.367 -8.132 -9.198 1.00 70.00 111 SER A C 1
ATOM 836 O O . SER A 1 111 ? 4.748 -8.508 -10.306 1.00 70.00 111 SER A O 1
ATOM 838 N N . VAL A 1 112 ? 3.636 -8.868 -8.372 1.00 68.81 112 VAL A N 1
ATOM 839 C CA . VAL A 1 112 ? 3.160 -10.233 -8.622 1.00 68.81 112 VAL A CA 1
ATOM 840 C C . VAL A 1 112 ? 1.671 -10.369 -8.335 1.00 68.81 112 VAL A C 1
ATOM 842 O O . VAL A 1 112 ? 1.114 -11.446 -8.522 1.00 68.81 112 VAL A O 1
ATOM 845 N N . LEU A 1 113 ? 1.035 -9.293 -7.861 1.00 73.75 113 LEU A N 1
ATOM 846 C CA . 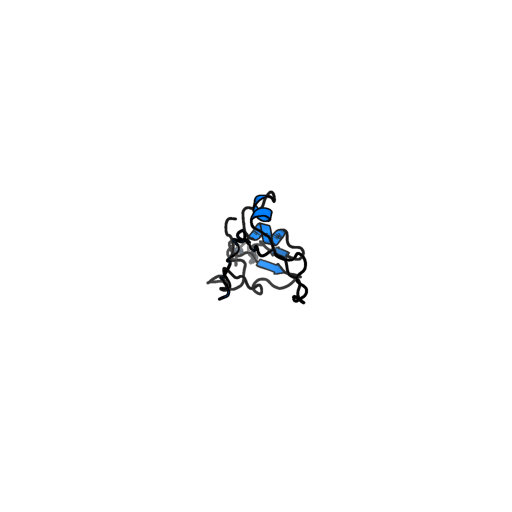LEU A 1 113 ? -0.385 -9.248 -7.548 1.00 73.75 113 LEU A CA 1
ATOM 847 C C . LEU A 1 113 ? -1.122 -8.488 -8.651 1.00 73.75 113 LEU A C 1
ATOM 849 O O . LEU A 1 113 ? -1.320 -7.283 -8.573 1.00 73.75 113 LEU A O 1
ATOM 853 N N . GLU A 1 114 ? -1.547 -9.223 -9.670 1.00 76.12 114 GLU A N 1
ATOM 854 C CA . GLU A 1 114 ? -2.571 -8.773 -10.612 1.00 76.12 114 GLU A CA 1
ATOM 855 C C . GLU A 1 114 ? -3.800 -9.653 -10.382 1.00 76.12 114 GLU A C 1
ATOM 857 O O . GLU A 1 114 ? -4.019 -10.655 -11.061 1.00 76.12 114 GLU A O 1
ATOM 862 N N . LEU A 1 115 ? -4.530 -9.345 -9.309 1.00 81.12 115 LEU A N 1
ATOM 863 C CA . LEU A 1 115 ? -5.783 -10.012 -8.978 1.00 81.12 115 LEU A CA 1
ATOM 864 C C . LEU A 1 115 ? -6.929 -9.097 -9.383 1.00 81.12 115 LEU A C 1
ATOM 866 O O . LEU A 1 115 ? -6.860 -7.889 -9.146 1.00 81.12 115 LEU A O 1
ATOM 870 N N . ASN A 1 116 ? -7.970 -9.692 -9.957 1.00 81.50 116 ASN A N 1
ATOM 871 C CA . ASN A 1 116 ? -9.233 -8.997 -10.159 1.00 81.50 116 ASN A CA 1
ATOM 872 C C . ASN A 1 116 ? -9.869 -8.775 -8.790 1.00 81.50 116 ASN A C 1
ATOM 874 O O . ASN A 1 116 ? -9.910 -9.710 -7.979 1.00 81.50 116 ASN A O 1
ATOM 878 N N . VAL A 1 117 ? -10.324 -7.552 -8.558 1.00 78.38 117 VAL A N 1
ATOM 879 C CA . VAL A 1 117 ? -11.064 -7.157 -7.359 1.00 78.38 117 VAL A CA 1
ATOM 880 C C . VAL A 1 117 ? -12.485 -6.800 -7.748 1.00 78.38 117 VAL A C 1
ATOM 882 O O . VAL A 1 117 ? -12.654 -6.215 -8.842 1.00 78.38 117 VAL A O 1
#

Radius of gyration: 24.07 Å; chains: 1; bounding box: 60×29×87 Å

pLDDT: mean 80.37, std 8.39, range [47.75, 91.62]